Protein AF-A0A2E5ZTN9-F1 (afdb_monomer_lite)

Sequence (181 aa):
MEYYTYRDLKERGLIVKSDEKGLRLYDRNTSTKNSASAIVYCYNFQNNINFTKVIEDLETDLERRTQIAIVDNEGDVVYYIADLVQWPETKLKKGIENSNNDPKMKELIDKGYQVNSGLKFGTHYRVYNYESEHAPWLIHITEKNHNWLDVARMIRVGHGVNKIIVLTYGDYWISLKWTKP

Secondary structure (DSSP, 8-state):
-HHHHHHHHHHTT-EEEEETTEEEEE-TT--TTS--SEEEEEEETTSBP--HHHHHHHTT--SSEEEEEEE-SS--EEEEEEEEPP-----PPTT-------GGGHHHHHTT-EEEE-GGGTSSEEEE-TT-SS--EEEEE--TT-BHHHHHHHHHHHHHTT-EEEEEETTEEEEEEEE--

Radius of gyration: 17.66 Å; chains: 1; bounding box: 44×28×53 Å

Foldseek 3Di:
DLVLVVVVCVVVVWDWDQDPLAIFTADPPGDPVDGGQEGEDEDEQQDWDDCPSVVVVQVVVDNHWYKYWYAYPVSDTWIWTKHWDDDAAAAADPPDDAPDPPPVCVVVVVSHKHWDQPVVLPAGTFIGGPVDPGRQEGEHEDDRNDGNNNVVSSQVSCVVVNHWYWYDDPNTTMTIHTDDD

Structure (mmCIF, N/CA/C/O backbone):
data_AF-A0A2E5ZTN9-F1
#
_entry.id   AF-A0A2E5ZTN9-F1
#
loop_
_atom_site.group_PDB
_atom_site.id
_atom_site.type_symbol
_atom_site.label_atom_id
_atom_site.label_alt_id
_atom_site.label_comp_id
_atom_site.label_asym_id
_atom_site.label_entity_id
_atom_site.label_seq_id
_atom_site.pdbx_PDB_ins_code
_atom_site.Cartn_x
_atom_site.Cartn_y
_atom_site.Cartn_z
_atom_site.occupancy
_atom_site.B_iso_or_equiv
_atom_site.auth_seq_id
_atom_site.auth_comp_id
_atom_site.auth_asym_id
_atom_site.auth_atom_id
_atom_site.pdbx_PDB_model_num
ATOM 1 N N . MET A 1 1 ? 17.962 -1.358 -10.813 1.00 86.56 1 MET A N 1
ATOM 2 C CA . MET A 1 1 ? 16.633 -1.858 -10.399 1.00 86.56 1 MET A CA 1
ATOM 3 C C . MET A 1 1 ? 15.765 -2.105 -11.621 1.00 86.56 1 MET A C 1
ATOM 5 O O . MET A 1 1 ? 15.395 -3.245 -11.837 1.00 86.56 1 MET A O 1
ATOM 9 N N . GLU A 1 2 ? 15.558 -1.101 -12.480 1.00 89.56 2 GLU A N 1
ATOM 10 C CA . GLU A 1 2 ? 14.748 -1.230 -13.708 1.00 89.56 2 GLU A CA 1
ATOM 11 C C . GLU A 1 2 ? 15.153 -2.390 -14.626 1.00 89.56 2 GLU A C 1
ATOM 13 O O . GLU A 1 2 ? 14.275 -3.062 -15.146 1.00 89.56 2 GLU A O 1
ATOM 18 N N . TYR A 1 3 ? 16.451 -2.689 -14.782 1.00 92.69 3 TYR A N 1
ATOM 19 C CA . TYR A 1 3 ? 16.897 -3.853 -15.562 1.00 92.69 3 TYR A CA 1
ATOM 20 C C . TYR A 1 3 ? 16.340 -5.188 -15.029 1.00 92.69 3 TYR A C 1
ATOM 22 O O . TYR A 1 3 ? 15.850 -5.996 -15.815 1.00 92.69 3 TYR A O 1
ATOM 30 N N . TYR A 1 4 ? 16.370 -5.411 -13.708 1.00 94.88 4 TYR A N 1
ATOM 31 C CA . TYR A 1 4 ? 15.849 -6.637 -13.090 1.00 94.88 4 TYR A CA 1
ATOM 32 C C . TYR A 1 4 ? 14.333 -6.733 -13.249 1.00 94.88 4 TYR A C 1
ATOM 34 O O . TYR A 1 4 ? 13.833 -7.763 -13.692 1.00 94.88 4 TYR A O 1
ATOM 42 N N . THR A 1 5 ? 13.622 -5.633 -12.988 1.00 95.38 5 THR A N 1
ATOM 43 C CA . THR A 1 5 ? 12.171 -5.545 -13.190 1.00 95.38 5 THR A CA 1
ATOM 44 C C . THR A 1 5 ? 11.788 -5.782 -14.651 1.00 95.38 5 THR A C 1
ATOM 46 O O . THR A 1 5 ? 10.885 -6.559 -14.943 1.00 95.38 5 THR A O 1
ATOM 49 N N . TYR A 1 6 ? 12.493 -5.148 -15.592 1.00 95.12 6 TYR A N 1
ATOM 50 C CA . TYR A 1 6 ? 12.268 -5.331 -17.023 1.00 95.12 6 TYR A CA 1
ATOM 51 C C . TYR A 1 6 ? 12.467 -6.794 -17.427 1.00 95.12 6 TYR A C 1
ATOM 53 O O . TYR A 1 6 ? 11.613 -7.356 -18.112 1.00 95.12 6 TYR A O 1
ATOM 61 N N . ARG A 1 7 ? 13.565 -7.422 -16.986 1.00 95.38 7 ARG A N 1
ATOM 62 C CA . ARG A 1 7 ? 13.855 -8.834 -17.263 1.00 95.38 7 ARG A CA 1
ATOM 63 C C . ARG A 1 7 ? 12.754 -9.748 -16.718 1.00 95.38 7 ARG A C 1
ATOM 65 O O . ARG A 1 7 ? 12.202 -10.519 -17.496 1.00 95.38 7 ARG A O 1
ATOM 72 N N . ASP A 1 8 ? 12.392 -9.617 -15.442 1.00 96.44 8 ASP A N 1
ATOM 73 C CA . ASP A 1 8 ? 11.365 -10.452 -14.799 1.00 96.44 8 ASP A CA 1
ATOM 74 C C . ASP A 1 8 ? 9.993 -10.313 -15.493 1.00 96.44 8 ASP A C 1
ATOM 76 O O . ASP A 1 8 ? 9.361 -11.314 -15.835 1.00 96.44 8 ASP A O 1
ATOM 80 N N . LEU A 1 9 ? 9.554 -9.091 -15.815 1.00 94.88 9 LEU A N 1
ATOM 81 C CA . LEU A 1 9 ? 8.301 -8.871 -16.552 1.00 94.88 9 LEU A CA 1
ATOM 82 C C . LEU A 1 9 ? 8.331 -9.494 -17.961 1.00 94.88 9 LEU A C 1
ATOM 84 O O . LEU A 1 9 ? 7.332 -10.058 -18.417 1.00 94.88 9 LEU A O 1
ATOM 88 N N . LYS A 1 10 ? 9.470 -9.422 -18.662 1.00 93.38 10 LYS A N 1
ATOM 89 C CA . LYS A 1 10 ? 9.636 -10.034 -19.992 1.00 93.38 10 LYS A CA 1
ATOM 90 C C . LYS A 1 10 ? 9.633 -11.560 -19.917 1.00 93.38 10 LYS A C 1
ATOM 92 O O . LYS A 1 10 ? 8.996 -12.191 -20.758 1.00 93.38 10 LYS A O 1
ATOM 97 N N . GLU A 1 11 ? 10.274 -12.145 -18.909 1.00 93.62 11 GLU A N 1
ATOM 98 C CA . GLU A 1 11 ? 10.268 -13.593 -18.643 1.00 93.62 11 GLU A CA 1
ATOM 99 C C . GLU A 1 11 ? 8.859 -14.113 -18.306 1.00 93.62 11 GLU A C 1
ATOM 101 O O . GLU A 1 11 ? 8.499 -15.228 -18.683 1.00 93.62 11 GLU A O 1
ATOM 106 N N . ARG A 1 12 ? 8.000 -13.275 -17.707 1.00 91.69 12 ARG A N 1
ATOM 107 C CA . ARG A 1 12 ? 6.562 -13.556 -17.492 1.00 91.69 12 ARG A CA 1
ATOM 108 C C . ARG A 1 12 ? 5.702 -13.454 -18.760 1.00 91.69 12 ARG A C 1
ATOM 110 O O . ARG A 1 12 ? 4.492 -13.722 -18.719 1.00 91.69 12 ARG A O 1
ATOM 117 N N . GLY A 1 13 ? 6.308 -13.088 -19.889 1.00 90.00 13 GLY A N 1
ATOM 118 C CA . GLY A 1 13 ? 5.653 -12.954 -21.189 1.00 90.00 13 GLY A CA 1
ATOM 119 C C . GLY A 1 13 ? 4.871 -11.651 -21.363 1.00 90.00 13 GLY A C 1
ATOM 120 O O . GLY A 1 13 ? 3.966 -11.598 -22.195 1.00 90.00 13 GLY A O 1
ATOM 121 N N . LEU A 1 14 ? 5.177 -10.617 -20.576 1.00 91.06 14 LEU A N 1
ATOM 122 C CA . LEU A 1 14 ? 4.534 -9.308 -20.682 1.00 91.06 14 LEU A CA 1
ATOM 123 C C . LEU A 1 14 ? 5.292 -8.406 -21.660 1.00 91.06 14 LEU A C 1
ATOM 125 O O . LEU A 1 14 ? 6.493 -8.566 -21.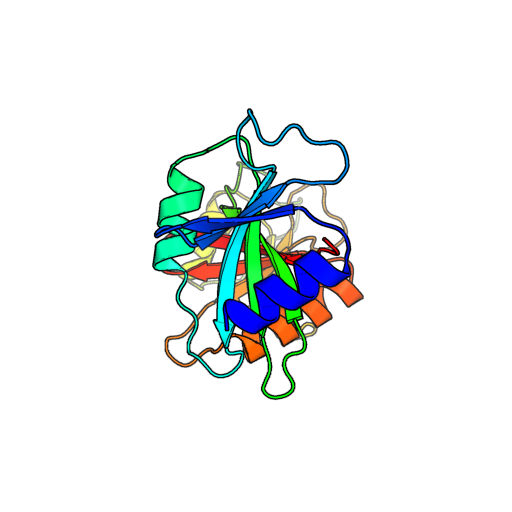910 1.00 91.06 14 LEU A O 1
ATOM 129 N N . ILE A 1 15 ? 4.590 -7.424 -22.223 1.00 92.19 15 ILE A N 1
ATOM 130 C CA . ILE A 1 15 ? 5.221 -6.403 -23.060 1.00 92.19 15 ILE A CA 1
ATOM 131 C C . ILE A 1 15 ? 5.573 -5.218 -22.167 1.00 92.19 15 ILE A C 1
ATOM 133 O O . ILE A 1 15 ? 4.708 -4.655 -21.501 1.00 92.19 15 ILE A O 1
ATOM 137 N N . VAL A 1 16 ? 6.845 -4.825 -22.193 1.00 92.75 16 VAL A N 1
ATOM 138 C CA . VAL A 1 16 ? 7.371 -3.711 -21.401 1.00 92.75 16 VAL A CA 1
ATOM 139 C C . VAL A 1 16 ? 8.042 -2.707 -22.325 1.00 92.75 16 VAL A C 1
ATOM 141 O O . VAL A 1 16 ? 8.829 -3.094 -23.192 1.00 92.75 16 VAL A O 1
ATOM 144 N N . LYS A 1 17 ? 7.733 -1.423 -22.141 1.00 91.56 17 LYS A N 1
ATOM 145 C CA . LYS A 1 17 ? 8.428 -0.301 -22.785 1.00 91.56 17 LYS A CA 1
ATOM 146 C C . LYS A 1 17 ? 9.007 0.601 -21.699 1.00 91.56 17 LYS A C 1
ATOM 148 O O . LYS A 1 17 ? 8.294 0.937 -20.764 1.00 91.56 17 LYS A O 1
ATOM 153 N N . SER A 1 18 ? 10.269 0.990 -21.829 1.00 88.38 18 SER A N 1
ATOM 154 C CA . SER A 1 18 ? 10.905 1.948 -20.921 1.00 88.38 18 SER A CA 1
ATOM 155 C C . SER A 1 18 ? 10.768 3.362 -21.476 1.00 88.38 18 SER A C 1
ATOM 157 O O . SER A 1 18 ? 10.952 3.558 -22.679 1.00 88.38 18 SER A O 1
ATOM 159 N N . ASP A 1 19 ? 10.478 4.332 -20.617 1.00 81.75 19 ASP A N 1
ATOM 160 C CA . ASP A 1 19 ? 10.566 5.760 -20.924 1.00 81.75 19 ASP A CA 1
ATOM 161 C C . ASP A 1 19 ? 11.093 6.551 -19.714 1.00 81.75 19 ASP A C 1
ATOM 163 O O . ASP A 1 19 ? 11.491 5.967 -18.710 1.00 81.75 19 ASP A O 1
ATOM 167 N N . GLU A 1 20 ? 11.101 7.883 -19.801 1.00 76.56 20 GLU A N 1
ATOM 168 C CA . GLU A 1 20 ? 11.561 8.763 -18.715 1.00 76.56 20 GLU A CA 1
ATOM 169 C C . GLU A 1 20 ? 10.695 8.693 -17.441 1.00 76.56 20 GLU A C 1
ATOM 171 O O . GLU A 1 20 ? 11.149 9.082 -16.362 1.00 76.56 20 GLU A O 1
ATOM 176 N N . LYS A 1 21 ? 9.448 8.215 -17.546 1.00 72.50 21 LYS A N 1
ATOM 177 C CA . LYS A 1 21 ? 8.497 8.118 -16.429 1.00 72.50 21 LYS A CA 1
ATOM 178 C C . LYS A 1 21 ? 8.586 6.774 -15.705 1.00 72.50 21 LYS A C 1
ATOM 180 O O . LYS A 1 21 ? 8.198 6.703 -14.541 1.00 72.50 21 LYS A O 1
ATOM 185 N N . GLY A 1 22 ? 9.102 5.735 -16.359 1.00 82.19 22 GLY A N 1
ATOM 186 C CA . GLY A 1 22 ? 9.355 4.420 -15.776 1.00 82.19 22 GLY A CA 1
ATOM 187 C C . GLY A 1 22 ? 9.115 3.282 -16.768 1.00 82.19 22 GLY A C 1
ATOM 188 O O . GLY A 1 22 ? 9.214 3.442 -17.987 1.00 82.19 22 GLY A O 1
ATOM 189 N N . LEU A 1 23 ? 8.779 2.099 -16.249 1.00 92.38 23 LEU A N 1
ATOM 190 C CA . LEU A 1 23 ? 8.443 0.946 -17.084 1.00 92.38 23 LEU A CA 1
ATOM 191 C C . LEU A 1 23 ? 6.938 0.914 -17.356 1.00 92.38 23 LEU A C 1
ATOM 193 O O . LEU A 1 23 ? 6.134 0.723 -16.447 1.00 92.38 23 LEU A O 1
ATOM 197 N N . ARG A 1 24 ? 6.543 1.057 -18.619 1.00 93.44 24 ARG A N 1
ATOM 198 C CA . ARG A 1 24 ? 5.163 0.864 -19.074 1.00 93.44 24 ARG A CA 1
ATOM 199 C C . ARG A 1 24 ? 4.905 -0.607 -19.354 1.00 93.44 24 ARG A C 1
ATOM 201 O O . ARG A 1 24 ? 5.556 -1.194 -20.221 1.00 93.44 24 ARG A O 1
ATOM 208 N N . LEU A 1 25 ? 3.924 -1.167 -18.664 1.00 92.81 25 LEU A N 1
ATOM 209 C CA . LEU A 1 25 ? 3.503 -2.555 -18.768 1.00 92.81 25 LEU A CA 1
ATOM 210 C C . LEU A 1 25 ? 2.215 -2.669 -19.586 1.00 92.81 25 LEU A C 1
ATOM 212 O O . LEU A 1 25 ? 1.279 -1.896 -19.387 1.00 92.81 25 LEU A O 1
ATOM 216 N N . TYR A 1 26 ? 2.154 -3.659 -20.470 1.00 91.12 26 TYR A N 1
ATOM 217 C CA . TYR A 1 26 ? 0.945 -4.020 -21.206 1.00 91.12 26 TYR A CA 1
ATOM 218 C C . TYR A 1 26 ? 0.590 -5.470 -20.873 1.00 91.12 26 TYR A C 1
ATOM 220 O O . TYR A 1 26 ? 1.409 -6.373 -21.084 1.00 91.12 26 TYR A O 1
ATOM 228 N N . ASP A 1 27 ? -0.623 -5.679 -20.359 1.00 85.38 27 ASP A N 1
ATOM 229 C CA . ASP A 1 27 ? -1.127 -7.005 -20.001 1.00 85.38 27 ASP A CA 1
ATOM 230 C C . ASP A 1 27 ? -1.268 -7.880 -21.253 1.00 85.38 27 ASP A C 1
ATOM 232 O O . ASP A 1 27 ? -1.346 -7.390 -22.389 1.00 85.38 27 ASP A O 1
ATOM 236 N N . ARG A 1 28 ? -1.338 -9.200 -21.062 1.00 81.69 28 ARG A N 1
ATOM 237 C CA . ARG A 1 28 ? -1.520 -10.148 -22.171 1.00 81.69 28 ARG A CA 1
ATOM 238 C C . ARG A 1 28 ? -2.751 -9.775 -22.997 1.00 81.69 28 ARG A C 1
ATOM 240 O O . ARG A 1 28 ? -3.803 -9.469 -22.449 1.00 81.69 28 ARG A O 1
ATOM 247 N N . ASN A 1 29 ? -2.609 -9.830 -24.319 1.00 74.88 29 ASN A N 1
ATOM 248 C CA . ASN A 1 29 ? -3.644 -9.465 -25.295 1.00 74.88 29 ASN A CA 1
ATOM 249 C C . ASN A 1 29 ? -4.056 -7.979 -25.299 1.00 74.88 29 ASN A C 1
ATOM 251 O O . ASN A 1 29 ? -4.975 -7.612 -26.030 1.00 74.88 29 ASN A O 1
ATOM 255 N N . THR A 1 30 ? -3.369 -7.106 -24.557 1.00 70.62 30 THR A N 1
ATOM 256 C CA . THR A 1 30 ? -3.613 -5.658 -24.627 1.00 70.62 30 THR A CA 1
ATOM 257 C C . THR 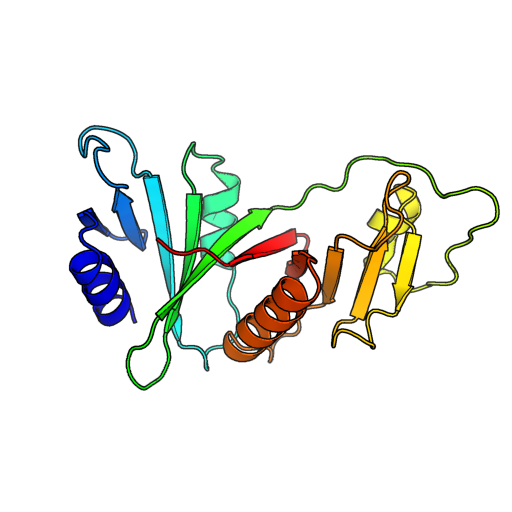A 1 30 ? -2.882 -5.059 -25.823 1.00 70.62 30 THR A C 1
ATOM 259 O O . THR A 1 30 ? -1.689 -5.290 -26.030 1.00 70.62 30 THR A O 1
ATOM 262 N N . SER A 1 31 ? -3.588 -4.259 -26.624 1.00 69.19 31 SER A N 1
ATOM 263 C CA . SER A 1 31 ? -2.974 -3.540 -27.741 1.00 69.19 31 SER A CA 1
ATOM 264 C C . SER A 1 31 ? -1.946 -2.529 -27.237 1.00 69.19 31 SER A C 1
ATOM 266 O O . SER A 1 31 ? -2.262 -1.647 -26.443 1.00 69.19 31 SER A O 1
ATOM 268 N N . THR A 1 32 ? -0.731 -2.578 -27.782 1.00 70.88 32 THR A N 1
ATOM 269 C CA . THR A 1 32 ? 0.323 -1.590 -27.484 1.00 70.88 32 THR A CA 1
ATOM 270 C C . THR A 1 32 ? 0.105 -0.230 -28.156 1.00 70.88 32 THR A C 1
ATOM 272 O O . THR A 1 32 ? 0.953 0.656 -28.017 1.00 70.88 32 THR A O 1
ATOM 275 N N . LYS A 1 33 ? -0.996 -0.081 -28.913 1.00 62.12 33 LYS A N 1
ATOM 276 C CA . LYS A 1 33 ? -1.446 1.184 -29.513 1.00 62.12 33 LYS A CA 1
ATOM 277 C C . LYS A 1 33 ? -2.268 2.040 -28.540 1.00 62.12 33 LYS A C 1
ATOM 279 O O . LYS A 1 33 ? -2.392 3.235 -28.778 1.00 62.12 33 LYS A O 1
ATOM 284 N N . ASN A 1 34 ? -2.807 1.438 -27.478 1.00 67.00 34 ASN A N 1
ATOM 285 C CA . ASN A 1 34 ? -3.572 2.127 -26.437 1.00 67.00 34 ASN A CA 1
ATOM 286 C C . ASN A 1 34 ? -2.659 2.519 -25.260 1.00 67.00 34 ASN A C 1
ATOM 288 O O . ASN A 1 34 ? -1.451 2.258 -25.283 1.00 67.00 34 ASN A O 1
ATOM 292 N N . SER A 1 35 ? -3.232 3.148 -24.231 1.00 78.38 35 SER A N 1
ATOM 293 C CA . SER A 1 35 ? -2.554 3.394 -22.955 1.00 78.38 35 SER A CA 1
ATOM 294 C C . SER A 1 35 ? -1.973 2.098 -22.373 1.00 78.38 35 SER A C 1
ATOM 296 O O . SER A 1 35 ? -2.492 1.000 -22.579 1.00 78.38 35 SER A O 1
ATOM 298 N N . ALA A 1 36 ? -0.850 2.225 -21.666 1.00 87.12 36 ALA A N 1
ATOM 299 C CA . ALA A 1 36 ? -0.259 1.104 -20.944 1.00 87.12 36 ALA A CA 1
ATOM 300 C C . ALA A 1 36 ? -1.220 0.615 -19.851 1.00 87.12 36 ALA A C 1
ATOM 302 O O . ALA A 1 36 ? -1.843 1.437 -19.188 1.00 87.12 36 ALA A O 1
ATOM 303 N N . SER A 1 37 ? -1.290 -0.698 -19.625 1.00 91.62 37 SER A N 1
ATOM 304 C CA . SER A 1 37 ? -2.100 -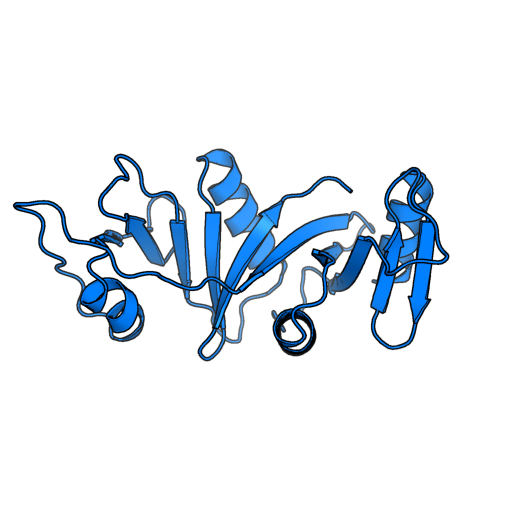1.305 -18.558 1.00 91.62 37 SER A CA 1
ATOM 305 C C . SER A 1 37 ? -1.604 -0.919 -17.162 1.00 91.62 37 SER A C 1
ATOM 307 O O . SER A 1 37 ? -2.392 -0.836 -16.217 1.00 91.62 37 SER A O 1
ATOM 309 N N . ALA A 1 38 ? -0.296 -0.680 -17.025 1.00 93.69 38 ALA A N 1
ATOM 310 C CA . ALA A 1 38 ? 0.294 -0.123 -15.818 1.00 93.69 38 ALA A CA 1
ATOM 311 C C . ALA A 1 38 ? 1.566 0.691 -16.100 1.00 93.69 38 ALA A C 1
ATOM 313 O O . ALA A 1 38 ? 2.222 0.504 -17.129 1.00 93.69 38 ALA A O 1
ATOM 314 N N . ILE A 1 39 ? 1.945 1.548 -15.154 1.00 95.06 39 ILE A N 1
ATOM 315 C CA . ILE A 1 39 ? 3.329 2.016 -14.992 1.00 95.06 39 ILE A CA 1
ATOM 316 C C . ILE A 1 39 ? 3.953 1.326 -13.779 1.00 95.06 39 ILE A C 1
ATOM 318 O O . ILE A 1 39 ? 3.251 1.054 -12.806 1.00 95.06 39 ILE A O 1
ATOM 322 N N . VAL A 1 40 ? 5.252 1.042 -13.825 1.00 96.81 40 VAL A N 1
ATOM 323 C CA . VAL A 1 40 ? 5.984 0.380 -12.742 1.00 96.81 40 VAL A CA 1
ATOM 324 C C . VAL A 1 40 ? 7.163 1.244 -12.295 1.00 96.81 40 VAL A C 1
ATOM 326 O O . VAL A 1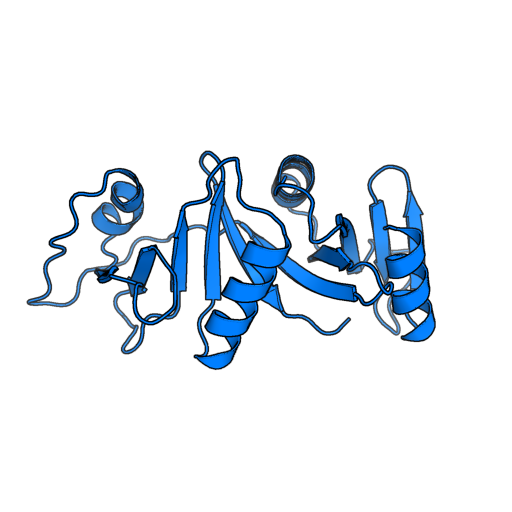 40 ? 8.112 1.463 -13.054 1.00 96.81 40 VAL A O 1
ATOM 329 N N . TYR A 1 41 ? 7.118 1.692 -11.040 1.00 96.44 41 TYR A N 1
ATOM 330 C CA . TYR A 1 41 ? 8.205 2.380 -10.345 1.00 96.44 41 TYR A CA 1
ATOM 331 C C . TYR A 1 41 ? 9.080 1.371 -9.603 1.00 96.44 41 TYR A C 1
ATOM 333 O O . TYR A 1 41 ? 8.579 0.546 -8.842 1.00 96.44 41 TYR A O 1
ATOM 341 N N . CYS A 1 42 ? 10.392 1.416 -9.830 1.00 95.88 42 CYS A N 1
ATOM 342 C CA . CYS A 1 42 ? 11.318 0.392 -9.348 1.00 95.88 42 CYS A CA 1
ATOM 343 C C . CYS A 1 42 ? 12.187 0.914 -8.203 1.00 95.88 42 CYS A C 1
ATOM 345 O O . CYS A 1 42 ? 12.889 1.913 -8.362 1.00 95.88 42 CYS A O 1
ATOM 347 N N . TYR A 1 43 ? 12.226 0.183 -7.092 1.00 97.00 43 TYR A N 1
ATOM 348 C CA . TYR A 1 43 ? 13.000 0.557 -5.912 1.00 97.00 43 TYR A CA 1
ATOM 349 C C . TYR A 1 43 ? 13.833 -0.609 -5.392 1.00 97.00 43 TYR A C 1
ATOM 351 O O . TYR A 1 43 ? 13.413 -1.762 -5.439 1.00 97.00 43 TYR A O 1
ATOM 359 N N . ASN A 1 44 ? 15.019 -0.299 -4.869 1.00 97.56 44 ASN A N 1
ATOM 360 C CA . ASN A 1 44 ? 15.790 -1.260 -4.091 1.00 97.56 44 ASN A CA 1
ATOM 361 C C . ASN A 1 44 ? 15.169 -1.387 -2.692 1.00 97.56 44 ASN A C 1
ATOM 363 O O . ASN A 1 44 ? 14.838 -0.371 -2.077 1.00 97.56 44 ASN A O 1
ATOM 367 N N . PHE A 1 45 ? 15.045 -2.612 -2.186 1.00 97.81 45 PHE A N 1
ATOM 368 C CA . PHE A 1 45 ? 14.454 -2.899 -0.876 1.00 97.81 45 PHE A CA 1
ATOM 369 C C . PHE A 1 45 ? 15.130 -2.173 0.310 1.00 97.81 45 PHE A C 1
ATOM 371 O O . PHE A 1 45 ? 14.470 -1.902 1.310 1.00 97.81 45 PHE A O 1
ATOM 378 N N . GLN A 1 46 ? 16.414 -1.818 0.212 1.00 97.19 46 GLN A N 1
ATOM 379 C CA . GLN A 1 46 ? 17.159 -1.104 1.261 1.00 97.19 46 GLN A CA 1
ATOM 380 C C . GLN A 1 46 ? 17.005 0.416 1.195 1.00 97.19 46 GLN A C 1
ATOM 382 O O . GLN A 1 46 ? 17.321 1.099 2.169 1.00 97.19 46 GLN A O 1
ATOM 387 N N . ASN A 1 47 ? 16.535 0.964 0.074 1.00 97.25 47 ASN A N 1
ATOM 388 C CA . ASN A 1 47 ? 16.359 2.406 -0.046 1.00 97.25 47 ASN A CA 1
ATOM 389 C C . ASN A 1 47 ? 15.219 2.878 0.857 1.00 97.25 47 ASN A C 1
ATOM 391 O O . ASN A 1 47 ? 14.197 2.199 0.990 1.00 97.25 47 ASN A O 1
ATOM 395 N N . ASN A 1 48 ? 15.364 4.085 1.405 1.00 97.81 48 ASN A N 1
ATOM 396 C CA . ASN A 1 48 ? 14.265 4.757 2.087 1.00 97.81 48 ASN A CA 1
ATOM 397 C C . ASN A 1 48 ? 13.068 4.905 1.142 1.00 97.81 48 ASN A C 1
ATOM 399 O O . ASN A 1 48 ? 13.224 5.117 -0.069 1.00 97.81 48 ASN A O 1
ATOM 403 N N . ILE A 1 49 ? 11.870 4.807 1.709 1.00 97.25 49 ILE A N 1
ATOM 404 C CA . ILE A 1 49 ? 10.636 4.979 0.950 1.00 97.25 49 ILE A CA 1
ATOM 405 C C . ILE A 1 49 ? 10.578 6.381 0.335 1.00 97.25 49 ILE A C 1
ATOM 407 O O . ILE A 1 49 ? 10.882 7.393 0.970 1.00 97.25 49 ILE A O 1
ATOM 411 N N . ASN A 1 50 ? 10.160 6.442 -0.923 1.00 94.94 50 ASN A N 1
ATOM 412 C CA . ASN A 1 50 ? 9.896 7.692 -1.616 1.00 94.94 50 ASN A CA 1
ATOM 413 C C . ASN A 1 50 ? 8.704 7.484 -2.547 1.00 94.94 50 ASN A C 1
ATOM 415 O O . ASN A 1 50 ? 8.824 6.832 -3.587 1.00 94.94 50 ASN A O 1
ATOM 419 N N . PHE A 1 51 ? 7.566 8.047 -2.146 1.00 96.50 51 PHE A N 1
ATOM 420 C CA . PHE A 1 51 ? 6.324 7.978 -2.902 1.00 96.50 51 PHE A CA 1
ATOM 421 C C . PHE A 1 51 ? 6.107 9.188 -3.813 1.00 96.50 51 PHE A C 1
ATOM 423 O O . PHE A 1 51 ? 5.098 9.207 -4.495 1.00 96.50 51 PHE A O 1
ATOM 430 N N . THR A 1 52 ? 7.020 10.165 -3.890 1.00 95.31 52 THR A N 1
ATOM 431 C CA . THR A 1 52 ? 6.815 11.411 -4.656 1.00 95.31 52 THR A CA 1
ATOM 432 C C . THR A 1 52 ? 6.379 11.137 -6.096 1.00 95.31 52 THR A C 1
ATOM 434 O O . THR A 1 52 ? 5.286 11.531 -6.475 1.00 95.31 52 THR A O 1
ATOM 437 N N . LYS A 1 53 ? 7.157 10.354 -6.858 1.00 94.94 53 LYS A N 1
ATOM 438 C CA . LYS A 1 53 ? 6.801 9.998 -8.246 1.00 94.94 53 LYS A CA 1
ATOM 439 C C . LYS A 1 53 ? 5.532 9.145 -8.353 1.00 94.94 53 LYS A C 1
ATOM 441 O O . LYS A 1 53 ? 4.830 9.222 -9.351 1.00 94.94 53 LYS A O 1
ATOM 446 N N . VAL A 1 54 ? 5.262 8.309 -7.348 1.00 96.50 54 VAL A N 1
ATOM 447 C CA . VAL A 1 54 ? 4.068 7.449 -7.309 1.00 96.50 54 VAL A CA 1
ATOM 448 C C . VAL A 1 54 ? 2.818 8.296 -7.081 1.00 96.50 54 VAL A C 1
ATOM 450 O O . VAL A 1 54 ? 1.816 8.077 -7.745 1.00 96.50 54 VAL A O 1
ATOM 453 N N . ILE A 1 55 ? 2.882 9.268 -6.171 1.00 97.25 55 ILE A N 1
ATOM 454 C CA . ILE A 1 55 ? 1.790 10.198 -5.870 1.00 97.25 55 ILE A CA 1
ATOM 455 C C . ILE A 1 55 ? 1.542 11.109 -7.067 1.00 97.25 55 ILE A C 1
ATOM 457 O O . ILE A 1 55 ? 0.410 11.164 -7.524 1.00 97.25 55 ILE A O 1
ATOM 461 N N . GLU A 1 56 ? 2.592 11.727 -7.623 1.00 95.69 56 GLU A N 1
ATOM 462 C CA . GLU A 1 56 ? 2.490 12.564 -8.830 1.00 95.69 56 GLU A CA 1
ATOM 463 C C . GLU A 1 56 ? 1.767 11.830 -9.967 1.00 95.69 56 GLU A C 1
ATOM 465 O O . GLU A 1 56 ? 0.982 12.428 -10.694 1.00 95.69 56 GLU A O 1
ATOM 470 N N . ASP A 1 57 ? 2.014 10.527 -10.119 1.00 95.12 57 ASP A N 1
ATOM 471 C CA . ASP A 1 57 ? 1.344 9.692 -11.110 1.00 95.12 57 ASP A CA 1
ATOM 472 C C . ASP A 1 57 ? -0.111 9.384 -10.750 1.00 95.12 57 ASP A C 1
ATOM 474 O O . ASP A 1 57 ? -0.992 9.523 -11.597 1.00 95.12 57 ASP A O 1
ATOM 478 N N . LEU A 1 58 ? -0.374 8.992 -9.502 1.00 96.50 58 LEU A N 1
ATOM 479 C CA . LEU A 1 58 ? -1.722 8.682 -9.021 1.00 96.50 58 LEU A CA 1
ATOM 480 C C . LEU A 1 58 ? -2.657 9.894 -9.100 1.00 96.50 58 LEU A C 1
ATOM 482 O O . LEU A 1 58 ? -3.831 9.736 -9.418 1.00 96.50 58 LEU A O 1
ATOM 486 N N . GLU A 1 59 ? -2.143 11.102 -8.875 1.00 96.06 59 GLU A N 1
ATOM 487 C CA . GLU A 1 59 ? -2.911 12.346 -8.998 1.00 96.06 59 GLU A CA 1
ATOM 488 C C . GLU A 1 59 ? -3.321 12.671 -10.440 1.00 96.06 59 GLU A C 1
ATOM 490 O O . GLU A 1 59 ? -4.258 13.440 -10.649 1.00 96.06 59 GLU A O 1
ATOM 495 N N . THR A 1 60 ? -2.666 12.081 -11.448 1.00 93.94 60 THR A N 1
ATOM 496 C CA . THR A 1 60 ? -3.095 12.250 -12.848 1.00 93.94 60 THR A CA 1
ATOM 497 C C . THR A 1 60 ? -4.357 11.462 -13.201 1.00 93.94 60 THR A C 1
ATOM 499 O O . THR A 1 60 ? -4.914 11.702 -14.271 1.00 93.94 60 THR A O 1
ATOM 502 N N . ASP A 1 61 ? -4.787 10.536 -12.332 1.00 89.25 61 ASP A N 1
ATOM 503 C CA . ASP A 1 61 ? -6.006 9.721 -12.461 1.00 89.25 61 ASP A CA 1
ATOM 504 C C . ASP A 1 61 ? -6.169 9.067 -13.847 1.00 89.25 61 ASP A C 1
ATOM 506 O O . ASP A 1 61 ? -7.226 9.066 -14.479 1.00 89.25 61 ASP A O 1
ATOM 510 N N . LEU A 1 62 ? -5.064 8.537 -14.377 1.00 90.44 62 LEU A N 1
ATOM 511 C CA . LEU A 1 62 ? -5.074 7.835 -15.656 1.00 90.44 62 LEU A CA 1
ATOM 512 C C . LEU A 1 62 ? -5.723 6.456 -15.498 1.00 90.44 62 LEU A C 1
ATOM 514 O O . LEU A 1 62 ? -5.458 5.751 -14.530 1.00 90.44 62 LEU A O 1
ATOM 518 N N . GLU A 1 63 ? -6.480 6.019 -16.509 1.00 90.56 63 GLU A N 1
ATOM 519 C CA . GLU A 1 63 ? -7.126 4.697 -16.564 1.00 90.56 63 GLU A CA 1
ATOM 520 C C . GLU A 1 63 ? -6.101 3.560 -16.782 1.00 90.56 63 GLU A C 1
ATOM 522 O O . GLU A 1 63 ? -6.038 2.907 -17.827 1.00 90.56 63 GLU A O 1
ATOM 527 N N . ARG A 1 64 ? -5.220 3.365 -15.800 1.00 92.25 64 ARG A N 1
ATOM 528 C CA . ARG A 1 64 ? -4.195 2.322 -15.724 1.00 92.25 64 ARG A CA 1
ATOM 529 C C . ARG A 1 64 ? -3.733 2.148 -14.284 1.00 92.25 64 ARG A C 1
ATOM 531 O O . ARG A 1 64 ? -3.894 3.032 -13.455 1.00 92.25 64 ARG A O 1
ATOM 538 N N . ARG A 1 65 ? -3.080 1.027 -13.987 1.00 95.19 65 ARG A N 1
ATOM 539 C CA . ARG A 1 65 ? -2.536 0.791 -12.642 1.00 95.19 65 ARG A CA 1
ATOM 540 C C . ARG A 1 65 ? -1.224 1.548 -12.434 1.00 95.19 65 ARG A C 1
ATOM 542 O O . ARG A 1 65 ? -0.398 1.634 -13.346 1.00 95.19 65 ARG A O 1
ATOM 549 N N . THR A 1 66 ? -0.981 1.978 -11.204 1.00 96.62 66 THR A N 1
ATOM 550 C CA . THR A 1 66 ? 0.340 2.423 -10.753 1.00 96.62 66 THR A CA 1
ATOM 551 C C . THR A 1 66 ? 0.934 1.338 -9.870 1.00 96.62 66 THR A C 1
ATOM 553 O O . THR A 1 66 ? 0.351 0.941 -8.863 1.00 96.62 66 THR A O 1
ATOM 556 N N . GLN A 1 67 ? 2.067 0.784 -10.292 1.00 96.88 67 GLN A N 1
ATOM 557 C CA . GLN A 1 67 ? 2.716 -0.337 -9.626 1.00 96.88 67 GLN A CA 1
ATOM 558 C C . GLN A 1 67 ? 4.077 0.053 -9.063 1.00 96.88 67 GLN A C 1
ATOM 560 O O . GLN A 1 67 ? 4.794 0.891 -9.606 1.00 96.88 67 GLN A O 1
ATOM 565 N N . ILE A 1 68 ? 4.444 -0.621 -7.982 1.00 97.56 68 ILE A N 1
ATOM 566 C CA . ILE A 1 68 ? 5.744 -0.532 -7.332 1.00 97.56 68 ILE A CA 1
ATOM 567 C C . ILE A 1 68 ? 6.398 -1.905 -7.425 1.00 97.56 68 ILE A C 1
ATOM 569 O O . ILE A 1 68 ? 5.832 -2.893 -6.958 1.00 97.56 68 ILE A O 1
ATOM 573 N N . ALA A 1 69 ? 7.589 -1.954 -8.009 1.00 97.69 69 ALA A N 1
ATOM 574 C CA . ALA A 1 69 ? 8.470 -3.110 -8.000 1.00 97.69 69 ALA A CA 1
ATOM 575 C C . ALA A 1 69 ? 9.549 -2.910 -6.933 1.00 97.69 69 ALA A C 1
ATOM 577 O O . ALA A 1 69 ? 10.359 -1.984 -7.029 1.00 97.69 69 ALA A O 1
ATOM 578 N N . ILE A 1 70 ? 9.566 -3.782 -5.928 1.00 98.06 70 ILE A N 1
ATOM 579 C CA . ILE A 1 70 ? 10.626 -3.836 -4.919 1.00 98.06 70 ILE A CA 1
ATOM 580 C C . ILE A 1 70 ? 11.586 -4.946 -5.326 1.00 98.06 70 ILE A C 1
ATOM 582 O O . ILE A 1 70 ? 11.169 -6.093 -5.478 1.00 98.06 70 ILE A O 1
ATOM 586 N N . VAL A 1 71 ? 12.850 -4.579 -5.513 1.00 98.00 71 VAL A 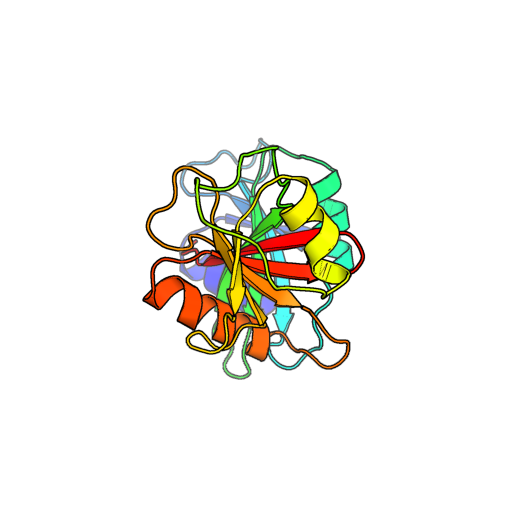N 1
ATOM 587 C CA . VAL A 1 71 ? 13.912 -5.463 -5.996 1.00 98.00 71 VAL A CA 1
ATOM 588 C C . VAL A 1 71 ? 14.935 -5.675 -4.887 1.00 98.00 71 VAL A C 1
ATOM 590 O O . VAL A 1 71 ? 15.368 -4.705 -4.248 1.00 98.00 71 VAL A O 1
ATOM 593 N N . ASP A 1 72 ? 15.315 -6.926 -4.655 1.00 96.69 72 ASP A N 1
ATOM 594 C CA . ASP A 1 72 ? 16.346 -7.277 -3.680 1.00 96.69 72 ASP A CA 1
ATOM 595 C C . ASP A 1 72 ? 17.766 -7.308 -4.285 1.00 96.69 72 ASP A C 1
ATOM 597 O O . ASP A 1 72 ? 18.010 -6.805 -5.386 1.00 96.69 72 ASP A O 1
ATOM 601 N N . ASN A 1 73 ? 18.736 -7.842 -3.536 1.00 94.75 73 ASN A N 1
ATOM 602 C CA . ASN A 1 73 ? 20.129 -7.934 -3.983 1.00 94.75 73 ASN A CA 1
ATOM 603 C C . ASN A 1 73 ? 20.396 -9.098 -4.951 1.00 94.75 73 ASN A C 1
ATOM 605 O O . ASN A 1 73 ? 21.402 -9.061 -5.659 1.00 94.75 73 ASN A O 1
ATOM 609 N N . GLU A 1 74 ? 19.525 -10.106 -4.990 1.00 94.88 74 GLU A N 1
ATOM 610 C CA . GLU A 1 74 ? 19.625 -11.265 -5.889 1.00 94.88 74 GLU A CA 1
ATOM 611 C C . GLU A 1 74 ? 18.894 -11.010 -7.220 1.00 94.88 74 GLU A C 1
ATOM 613 O O . GLU A 1 74 ? 19.087 -11.723 -8.208 1.00 94.88 74 GLU A O 1
ATOM 618 N N . GLY A 1 75 ? 18.129 -9.916 -7.288 1.00 92.62 75 GLY A N 1
ATOM 619 C CA . GLY A 1 75 ? 17.358 -9.515 -8.457 1.00 92.62 75 GLY A CA 1
ATOM 620 C C . GLY A 1 75 ? 15.948 -10.097 -8.467 1.00 92.62 75 GLY A C 1
ATOM 621 O O . GLY A 1 75 ? 15.289 -10.009 -9.508 1.00 92.62 75 GLY A O 1
ATOM 622 N N . ASP A 1 76 ? 15.488 -10.649 -7.340 1.00 96.06 76 ASP A N 1
ATOM 623 C CA . ASP A 1 76 ? 14.098 -11.038 -7.144 1.00 96.06 76 ASP A CA 1
ATOM 624 C C . ASP A 1 76 ? 13.225 -9.789 -7.032 1.00 96.06 76 ASP A C 1
ATOM 626 O O . ASP A 1 76 ? 13.612 -8.766 -6.456 1.00 96.06 76 ASP A O 1
ATOM 630 N N . VAL A 1 77 ? 12.024 -9.873 -7.607 1.00 97.38 77 VAL A N 1
ATOM 631 C CA . VAL A 1 77 ? 11.110 -8.735 -7.723 1.00 97.38 77 VAL A CA 1
ATOM 632 C C . VAL A 1 77 ? 9.740 -9.082 -7.159 1.00 97.38 77 VAL A C 1
ATOM 634 O O . VAL A 1 77 ? 9.123 -10.086 -7.526 1.00 97.38 77 VAL A O 1
ATOM 637 N N . VAL A 1 78 ? 9.227 -8.205 -6.297 1.00 97.31 78 VAL A N 1
ATOM 638 C CA . VAL A 1 78 ? 7.851 -8.268 -5.791 1.00 97.31 78 VAL A CA 1
ATOM 639 C C . VAL A 1 78 ? 7.092 -7.015 -6.210 1.00 97.31 78 VAL A C 1
ATOM 641 O O . VAL A 1 78 ? 7.609 -5.904 -6.097 1.00 97.31 78 VAL A O 1
ATOM 644 N N . TYR A 1 79 ? 5.854 -7.200 -6.671 1.00 97.50 79 TYR A N 1
ATOM 645 C CA . TYR A 1 79 ? 5.024 -6.136 -7.227 1.00 97.50 79 TYR A CA 1
ATOM 646 C C . TYR A 1 79 ? 3.834 -5.809 -6.332 1.00 97.50 79 TYR A C 1
ATOM 648 O O . TYR A 1 79 ? 3.160 -6.700 -5.802 1.00 97.50 79 TYR A O 1
ATOM 656 N N . TYR A 1 80 ? 3.541 -4.517 -6.233 1.00 97.81 80 TYR A N 1
ATOM 657 C CA . TYR A 1 80 ? 2.390 -3.993 -5.512 1.00 97.81 80 TYR A CA 1
ATOM 658 C C . TYR A 1 80 ? 1.645 -2.977 -6.370 1.00 97.81 80 TYR A C 1
ATOM 660 O O . TYR A 1 80 ? 2.275 -2.155 -7.026 1.00 97.81 80 TYR A O 1
ATOM 668 N N . ILE A 1 81 ? 0.315 -3.021 -6.356 1.00 97.38 81 ILE A N 1
ATOM 669 C CA . ILE A 1 81 ? -0.533 -1.947 -6.883 1.00 97.38 81 ILE A CA 1
ATOM 670 C C . ILE A 1 81 ? -0.656 -0.890 -5.790 1.00 97.38 81 ILE A C 1
ATOM 672 O O . ILE A 1 81 ? -0.994 -1.234 -4.653 1.00 97.38 81 ILE A O 1
ATOM 676 N N . ALA A 1 82 ? -0.357 0.356 -6.140 1.00 97.88 82 ALA A N 1
ATOM 677 C CA . ALA A 1 82 ? -0.528 1.513 -5.280 1.00 97.88 82 ALA A CA 1
ATOM 678 C C . ALA A 1 82 ? -1.825 2.240 -5.631 1.00 97.88 82 ALA A C 1
ATOM 680 O O . ALA A 1 82 ? -2.075 2.483 -6.805 1.00 97.88 82 ALA A O 1
ATOM 681 N N . ASP A 1 83 ? -2.599 2.606 -4.611 1.00 98.12 83 ASP A N 1
ATOM 682 C CA . ASP A 1 83 ? -3.801 3.436 -4.745 1.00 98.12 83 ASP A CA 1
ATOM 683 C C . ASP A 1 83 ? -3.786 4.530 -3.666 1.00 98.12 83 ASP A C 1
ATOM 685 O O . ASP A 1 83 ? -3.415 4.254 -2.516 1.00 98.12 83 ASP A O 1
ATOM 689 N N . LEU A 1 84 ? -4.255 5.738 -3.998 1.00 98.06 84 LEU A N 1
ATOM 690 C CA . LEU A 1 84 ? -4.619 6.737 -2.989 1.00 98.06 84 LEU A CA 1
ATOM 691 C C . LEU A 1 84 ? -5.928 6.319 -2.312 1.00 98.06 84 LEU A C 1
ATOM 693 O O . LEU A 1 84 ? -6.920 6.012 -2.973 1.00 98.06 84 LEU A O 1
ATOM 697 N N . VAL A 1 85 ? -5.937 6.312 -0.983 1.00 97.94 85 VAL A N 1
ATOM 698 C CA . VAL A 1 85 ? -7.120 5.972 -0.193 1.00 97.94 85 VAL A CA 1
ATOM 699 C C . VAL A 1 85 ? -7.849 7.249 0.182 1.00 97.94 85 VAL A C 1
ATOM 701 O O . VAL A 1 85 ? -7.318 8.097 0.894 1.00 97.94 85 VAL A O 1
ATOM 704 N N . GLN A 1 86 ? -9.094 7.348 -0.264 1.00 96.31 86 GLN A N 1
ATOM 705 C CA . GLN A 1 86 ? -10.040 8.336 0.230 1.00 96.31 86 GLN A CA 1
ATOM 706 C C . GLN A 1 86 ? -10.944 7.671 1.260 1.00 96.31 86 GLN A C 1
ATOM 708 O O . GLN A 1 86 ? -11.474 6.584 1.028 1.00 96.31 86 GLN A O 1
ATOM 713 N N . TRP A 1 87 ? -11.123 8.331 2.398 1.00 97.56 87 TRP A N 1
ATOM 714 C CA . TRP A 1 87 ? -11.980 7.841 3.470 1.00 97.56 87 TRP A CA 1
ATOM 715 C C . TRP A 1 87 ? -13.362 8.482 3.345 1.00 97.56 87 TRP A C 1
ATOM 717 O O . TRP A 1 87 ? -13.492 9.664 3.669 1.00 97.56 87 TRP A O 1
ATOM 727 N N . PRO A 1 88 ? -14.393 7.769 2.855 1.00 97.31 88 PRO A N 1
ATOM 728 C CA . PRO A 1 88 ? -15.757 8.280 2.880 1.00 97.31 88 PRO A CA 1
ATOM 729 C C . PRO A 1 88 ? -16.281 8.344 4.314 1.00 97.31 88 PRO A C 1
ATOM 731 O O . PRO A 1 88 ? -15.830 7.587 5.178 1.00 97.31 88 PRO A O 1
ATOM 734 N N . GLU A 1 89 ? -17.261 9.213 4.541 1.00 97.62 89 GLU A N 1
ATOM 735 C CA . GLU A 1 89 ? -18.013 9.263 5.794 1.00 97.62 89 GLU A CA 1
ATOM 736 C C . GLU A 1 89 ? -18.650 7.904 6.109 1.00 97.62 89 GLU A C 1
ATOM 738 O O . GLU A 1 89 ? -19.185 7.210 5.240 1.00 97.62 89 GLU A O 1
ATOM 743 N N . THR A 1 90 ? -18.609 7.527 7.378 1.00 96.62 90 THR A N 1
ATOM 744 C CA . THR A 1 90 ? -19.265 6.340 7.926 1.00 96.62 90 THR A CA 1
ATOM 745 C C . THR A 1 90 ? -19.881 6.725 9.276 1.00 96.62 90 THR A C 1
ATOM 747 O O . THR A 1 90 ? -20.092 7.894 9.583 1.00 96.62 90 THR A O 1
ATOM 750 N N . LYS A 1 91 ? -20.243 5.746 10.100 1.00 93.94 91 LYS A N 1
ATOM 751 C CA . LYS A 1 91 ? -20.703 5.968 11.469 1.00 93.94 91 LYS A CA 1
ATOM 752 C C . LYS A 1 91 ? -20.080 4.963 12.423 1.00 93.94 91 LYS A C 1
ATOM 754 O O . LYS A 1 91 ? -19.851 3.804 12.069 1.00 93.94 91 LYS A O 1
ATOM 759 N N . LEU A 1 92 ? -19.878 5.399 13.658 1.00 93.44 92 LEU A N 1
ATOM 760 C CA . LEU A 1 92 ? -19.394 4.531 14.716 1.00 93.44 92 LEU A CA 1
ATOM 761 C C . LEU A 1 92 ? -20.513 3.570 15.150 1.00 93.44 92 LEU A C 1
ATOM 763 O O . LEU A 1 92 ? -21.695 3.927 15.179 1.00 93.44 92 LEU A O 1
ATOM 767 N N . LYS A 1 93 ? -20.163 2.320 15.469 1.00 92.00 93 LYS A N 1
ATOM 768 C CA . LYS A 1 93 ? -21.136 1.355 16.001 1.00 92.00 93 LYS A CA 1
ATOM 769 C C . LYS A 1 93 ? -21.617 1.805 17.383 1.00 92.00 93 LYS A C 1
ATOM 771 O O . LYS A 1 93 ? -20.852 2.348 18.175 1.00 92.00 93 LYS A O 1
ATOM 776 N N . LYS A 1 94 ? -22.892 1.552 17.692 1.00 92.12 94 LYS A N 1
ATOM 777 C CA . LYS A 1 94 ? -23.486 1.924 18.984 1.00 92.12 94 LYS A CA 1
ATOM 778 C C . LYS A 1 94 ? -22.719 1.260 20.134 1.00 92.12 94 LYS A C 1
ATOM 780 O O . LYS A 1 94 ? -22.506 0.052 20.102 1.00 92.12 94 LYS A O 1
ATOM 785 N N . GLY A 1 95 ? -22.353 2.046 21.147 1.00 89.94 95 GLY A N 1
ATOM 786 C CA . GLY A 1 95 ? -21.613 1.570 22.322 1.00 89.94 95 GLY A CA 1
ATOM 787 C C . GLY A 1 95 ? -20.106 1.405 22.104 1.00 89.94 95 GLY A C 1
ATOM 788 O O . GLY A 1 95 ? -19.419 0.943 23.008 1.00 89.94 95 GLY A O 1
ATOM 789 N N . ILE A 1 96 ? -19.593 1.770 20.926 1.00 90.62 96 ILE A N 1
ATOM 790 C CA . ILE A 1 96 ? -18.161 1.921 20.681 1.00 90.62 96 ILE A CA 1
ATOM 791 C C . ILE A 1 96 ? -17.810 3.397 20.819 1.00 90.62 96 ILE A C 1
ATOM 793 O O . ILE A 1 96 ? -18.512 4.251 20.286 1.00 90.62 96 ILE A O 1
ATOM 797 N N . GLU A 1 97 ? -16.697 3.675 21.486 1.00 89.44 97 GLU A N 1
ATOM 798 C CA . GLU A 1 97 ? -16.070 4.991 21.541 1.00 89.44 97 GLU A CA 1
ATOM 799 C C . GLU A 1 97 ? -14.601 4.840 21.150 1.00 89.44 97 GLU A C 1
ATOM 801 O O . GLU A 1 97 ? -13.942 3.859 21.511 1.00 89.44 97 GLU A O 1
ATOM 806 N N . ASN A 1 98 ? -14.080 5.799 20.387 1.00 91.06 98 ASN A N 1
ATOM 807 C CA . ASN A 1 98 ? -12.651 5.854 20.118 1.00 91.06 98 ASN A CA 1
ATOM 808 C C . ASN A 1 98 ? -11.952 6.469 21.329 1.00 91.06 98 ASN A C 1
ATOM 810 O O . ASN A 1 98 ? -12.143 7.642 21.625 1.00 91.06 98 ASN A O 1
ATOM 814 N N . SER A 1 99 ? -11.095 5.698 21.993 1.00 86.00 99 SER A N 1
ATOM 815 C CA . SER A 1 99 ? -10.214 6.207 23.053 1.00 86.00 99 SER A CA 1
ATOM 816 C C . SER A 1 99 ? -8.876 6.736 22.513 1.00 86.00 99 SER A C 1
ATOM 818 O O . SER A 1 99 ? -7.952 6.990 23.284 1.00 86.00 99 SER A O 1
ATOM 820 N N . ASN A 1 100 ? -8.719 6.798 21.187 1.00 82.69 100 ASN A N 1
ATOM 821 C CA . ASN A 1 100 ? -7.482 7.203 20.532 1.00 82.69 100 ASN A CA 1
ATOM 822 C C . ASN A 1 100 ? -7.402 8.733 20.430 1.00 82.69 100 ASN A C 1
ATOM 824 O O . ASN A 1 100 ? -8.257 9.347 19.800 1.00 82.69 100 ASN A O 1
ATOM 828 N N . ASN A 1 101 ? -6.346 9.317 21.002 1.00 85.19 101 ASN A N 1
ATOM 829 C CA . ASN A 1 101 ? -6.084 10.759 20.985 1.00 85.19 101 ASN A CA 1
ATOM 830 C C . ASN A 1 101 ? -4.969 11.166 20.002 1.00 85.19 101 ASN A C 1
ATOM 832 O O . ASN A 1 101 ? -4.507 12.304 20.050 1.00 85.19 101 ASN A O 1
ATOM 836 N N . ASP A 1 102 ? -4.488 10.256 19.150 1.00 93.44 102 ASP A N 1
ATOM 837 C CA . ASP A 1 102 ? -3.454 10.548 18.156 1.00 93.44 102 ASP A CA 1
ATOM 838 C C . ASP A 1 102 ? -3.999 11.508 17.082 1.00 93.44 102 ASP A C 1
ATOM 840 O O . ASP A 1 102 ? -4.910 11.132 16.331 1.00 93.44 102 ASP A O 1
ATOM 844 N N . PRO A 1 103 ? -3.432 12.724 16.946 1.00 93.50 103 PRO A N 1
ATOM 845 C CA . PRO A 1 103 ? -3.868 13.691 15.944 1.00 93.50 103 PRO A CA 1
ATOM 846 C C . PRO A 1 103 ? -3.812 13.153 14.512 1.00 93.50 103 PRO A C 1
ATOM 848 O O . PRO A 1 103 ? -4.617 13.565 13.679 1.00 93.50 103 PRO A O 1
ATOM 851 N N . LYS A 1 104 ? -2.915 12.199 14.221 1.00 94.38 104 LYS A N 1
ATOM 852 C CA . LYS A 1 104 ? -2.800 11.582 12.890 1.00 94.38 104 LYS A CA 1
ATOM 853 C C . LYS A 1 104 ? -4.035 10.765 12.508 1.00 94.38 104 LYS A C 1
ATOM 855 O O . LYS A 1 104 ? -4.237 10.491 11.332 1.00 94.38 104 LYS A O 1
ATOM 860 N N . MET A 1 105 ? -4.850 10.356 13.481 1.00 96.12 105 MET A N 1
ATOM 861 C CA . MET A 1 105 ? -6.075 9.581 13.254 1.00 96.12 105 MET A CA 1
ATOM 862 C C . MET A 1 105 ? -7.341 10.439 13.300 1.00 96.12 105 MET A C 1
ATOM 864 O O . MET A 1 105 ? -8.436 9.909 13.110 1.00 96.12 105 MET A O 1
ATOM 868 N N . LYS A 1 106 ? -7.210 11.754 13.522 1.00 95.25 106 LYS A N 1
ATOM 869 C CA . LYS A 1 106 ? -8.348 12.664 13.678 1.00 95.25 106 LYS A CA 1
ATOM 870 C C . LYS A 1 106 ? -9.306 12.608 12.487 1.00 95.25 106 LYS A C 1
ATOM 872 O O . LYS A 1 106 ? -10.504 12.502 12.702 1.00 95.25 106 LYS A O 1
ATOM 877 N N . GLU A 1 107 ? -8.788 12.592 11.256 1.00 96.06 107 GLU A N 1
ATOM 878 C CA . GLU A 1 107 ? -9.614 12.490 10.041 1.00 96.06 107 GLU A CA 1
ATOM 879 C C . GLU A 1 107 ? -10.538 11.261 10.076 1.00 96.06 107 GLU A C 1
ATOM 881 O O . GLU A 1 107 ? -11.736 11.369 9.838 1.00 96.06 107 GLU A O 1
ATOM 886 N N . LEU A 1 108 ? -9.992 10.091 10.413 1.00 97.25 108 LEU A N 1
ATOM 887 C CA . LEU A 1 108 ? -10.747 8.841 10.479 1.00 97.25 108 LEU A CA 1
ATOM 888 C C . LEU A 1 108 ? -11.779 8.856 11.607 1.00 97.25 108 LEU A C 1
ATOM 890 O O . LEU A 1 108 ? -12.903 8.390 11.426 1.00 97.25 108 LEU A O 1
ATOM 894 N N . ILE A 1 109 ? -11.398 9.381 12.771 1.00 96.19 109 ILE A N 1
ATOM 895 C CA . ILE A 1 109 ? -12.280 9.471 13.937 1.00 96.19 109 ILE A CA 1
ATOM 896 C C . ILE A 1 109 ? -13.462 10.394 13.635 1.00 96.19 109 ILE A C 1
ATOM 898 O O . ILE A 1 109 ? -14.605 10.001 13.870 1.00 96.19 109 ILE A O 1
ATOM 902 N N . ASP A 1 110 ? -13.194 11.574 13.073 1.00 95.56 110 ASP A N 1
ATOM 903 C CA . ASP A 1 110 ? -14.216 12.556 12.705 1.00 95.56 110 ASP A CA 1
ATOM 904 C C . ASP A 1 110 ? -15.189 11.983 11.666 1.00 95.56 110 ASP A C 1
ATOM 906 O O . ASP A 1 110 ? -16.395 12.194 11.776 1.00 95.56 110 ASP A O 1
ATOM 910 N N . LYS A 1 111 ? -14.679 11.175 10.725 1.00 96.94 111 LYS A N 1
ATOM 911 C CA . LYS A 1 111 ? -15.474 10.468 9.707 1.00 96.94 111 LYS A CA 1
ATOM 912 C C . LYS A 1 111 ? -16.242 9.247 10.229 1.00 96.94 111 LYS A C 1
ATOM 914 O O . LYS A 1 111 ? -16.861 8.511 9.460 1.00 96.94 111 LYS A O 1
ATOM 919 N N . GLY A 1 112 ? -16.168 8.966 11.531 1.00 96.44 112 GLY A N 1
ATOM 920 C CA . GLY A 1 112 ? -16.913 7.892 12.188 1.00 96.44 112 GLY A CA 1
ATOM 921 C C . GLY A 1 112 ? -16.275 6.501 12.111 1.00 96.44 112 GLY A C 1
ATOM 922 O O . GLY A 1 112 ? -16.961 5.510 12.382 1.00 96.44 112 GLY A O 1
ATOM 923 N N . TYR A 1 113 ? -14.996 6.381 11.746 1.00 97.94 113 TYR A N 1
ATOM 924 C CA . TYR A 1 113 ? -14.289 5.098 11.779 1.00 97.94 113 TYR A CA 1
ATOM 925 C C . TYR A 1 113 ? -13.917 4.712 13.209 1.00 97.94 113 TYR A C 1
ATOM 927 O O . TYR A 1 113 ? -13.516 5.550 14.016 1.00 97.94 113 TYR A O 1
ATOM 935 N N . GLN A 1 114 ? -13.971 3.417 13.517 1.00 97.44 114 GLN A N 1
ATOM 936 C CA . GLN A 1 114 ? -13.382 2.894 14.747 1.00 97.44 114 GLN A CA 1
ATOM 937 C C . GLN A 1 114 ? -11.881 2.675 14.542 1.00 97.44 114 GLN A C 1
ATOM 939 O O . GLN A 1 114 ? -11.477 1.997 13.594 1.00 97.44 114 GLN A O 1
ATOM 944 N N . VAL A 1 115 ? -11.060 3.178 15.462 1.00 97.56 115 VAL A N 1
ATOM 945 C CA . VAL A 1 115 ? -9.598 3.071 15.424 1.00 97.56 115 VAL A CA 1
ATOM 946 C C . VAL A 1 115 ? -9.105 2.361 16.681 1.00 97.56 115 VAL A C 1
ATOM 948 O O . VAL A 1 115 ? -9.191 2.885 17.786 1.00 97.56 115 VAL A O 1
ATOM 951 N N . ASN A 1 116 ? -8.538 1.168 16.506 1.00 96.88 116 ASN A N 1
ATOM 952 C CA . ASN A 1 116 ? -7.963 0.372 17.593 1.00 96.88 116 ASN A CA 1
ATOM 953 C C . ASN A 1 116 ? -6.456 0.174 17.378 1.00 96.88 116 ASN A C 1
ATOM 955 O O . ASN A 1 116 ? -5.962 0.316 16.262 1.00 96.88 116 ASN A O 1
ATOM 959 N N . SER A 1 117 ? -5.726 -0.257 18.412 1.00 96.69 117 SER A N 1
ATOM 960 C CA . SER A 1 117 ? -4.307 -0.629 18.272 1.00 96.69 117 SER A CA 1
ATOM 961 C C . SER A 1 117 ? -4.098 -1.728 17.219 1.00 96.69 117 SER A C 1
ATOM 963 O O . SER A 1 117 ? -4.798 -2.750 17.217 1.00 96.69 117 SER A O 1
ATOM 965 N N . GLY A 1 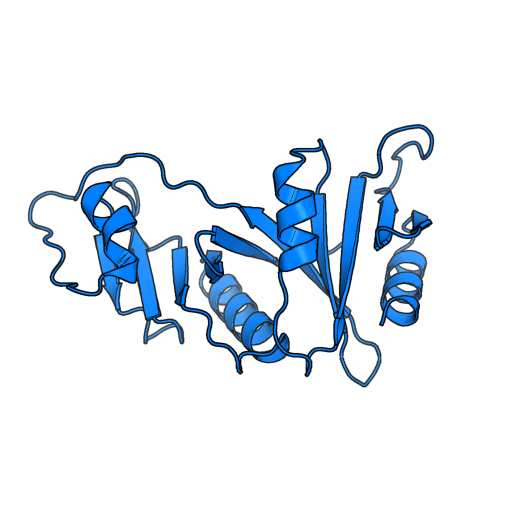118 ? -3.115 -1.511 16.341 1.00 96.94 118 GLY A N 1
ATOM 966 C CA . GLY A 1 118 ? -2.668 -2.441 15.302 1.00 96.94 118 GLY A CA 1
ATOM 967 C C . GLY A 1 118 ? -1.513 -3.353 15.728 1.00 96.94 118 GLY A C 1
ATOM 968 O O . GLY A 1 118 ? -1.065 -4.164 14.919 1.00 96.94 118 GLY A O 1
ATOM 969 N N . LEU A 1 119 ? -1.049 -3.272 16.984 1.00 96.00 119 LEU A N 1
ATOM 970 C CA . LEU A 1 119 ? 0.204 -3.890 17.450 1.00 96.00 119 LEU A CA 1
ATOM 971 C C . LEU A 1 119 ? 0.308 -5.393 17.146 1.00 96.00 119 LEU A C 1
ATOM 973 O O . LEU A 1 119 ? 1.364 -5.873 16.748 1.00 96.00 119 LEU A O 1
ATOM 977 N N . LYS A 1 120 ? -0.803 -6.135 17.254 1.00 95.44 120 LYS A N 1
ATOM 978 C CA . LYS A 1 120 ? -0.859 -7.577 16.933 1.00 95.44 120 LYS A CA 1
ATOM 979 C C . LYS A 1 120 ? -0.521 -7.905 15.471 1.00 95.44 120 LYS A C 1
ATOM 981 O O . LYS A 1 120 ? -0.283 -9.064 15.156 1.00 95.44 120 LYS A O 1
ATOM 986 N N . PHE A 1 121 ? -0.523 -6.905 14.597 1.00 95.81 121 PHE A N 1
ATOM 987 C CA . PHE A 1 121 ? -0.210 -7.012 13.175 1.00 95.81 121 PHE A CA 1
ATOM 988 C C . PHE A 1 121 ? 1.047 -6.215 12.793 1.00 95.81 121 PHE A C 1
ATOM 990 O O . PHE A 1 121 ? 1.290 -6.012 11.609 1.00 95.81 121 PHE A O 1
ATOM 997 N N . GLY A 1 122 ? 1.821 -5.723 13.771 1.00 94.62 122 GLY A N 1
ATOM 998 C CA . GLY A 1 122 ? 3.031 -4.934 13.511 1.00 94.62 122 GLY A CA 1
ATOM 999 C C . GLY A 1 122 ? 2.759 -3.566 12.879 1.00 94.62 122 GLY A C 1
ATOM 1000 O O . GLY A 1 122 ? 3.592 -3.065 12.136 1.00 94.62 122 GLY A O 1
ATOM 1001 N N . THR A 1 123 ? 1.588 -2.981 13.140 1.00 96.75 123 THR A N 1
ATOM 1002 C CA . THR A 1 123 ? 1.180 -1.662 12.626 1.00 96.75 123 THR A CA 1
ATOM 1003 C C . THR A 1 123 ? 0.684 -0.776 13.763 1.00 96.75 123 THR A C 1
ATOM 1005 O O . THR A 1 123 ? 0.424 -1.252 14.871 1.00 96.75 123 THR A O 1
ATOM 1008 N N . HIS A 1 124 ? 0.544 0.521 13.500 1.00 97.50 124 HIS A N 1
ATOM 1009 C CA . HIS A 1 124 ? 0.116 1.487 14.508 1.00 97.50 124 HIS A CA 1
ATOM 1010 C C . HIS A 1 124 ? -1.354 1.265 14.876 1.00 97.50 124 HIS A C 1
ATOM 1012 O O . HIS A 1 124 ? -1.696 1.077 16.049 1.00 97.50 124 HIS A O 1
ATOM 1018 N N . TYR A 1 125 ? -2.219 1.186 13.862 1.00 98.19 125 TYR A N 1
ATOM 1019 C CA . TYR A 1 125 ? -3.658 1.066 14.062 1.00 98.19 125 TYR A CA 1
ATOM 1020 C C . TYR A 1 125 ? -4.297 0.035 13.147 1.00 98.19 125 TYR A C 1
ATOM 1022 O O . TYR A 1 125 ? -3.799 -0.297 12.078 1.00 98.19 125 TYR A O 1
ATOM 1030 N N . ARG A 1 126 ? -5.458 -0.447 13.572 1.00 97.75 126 ARG A N 1
ATOM 1031 C CA . ARG A 1 126 ? -6.403 -1.193 12.749 1.00 97.75 126 ARG A CA 1
ATOM 1032 C C . ARG A 1 126 ? -7.723 -0.434 12.744 1.00 97.75 126 ARG A C 1
ATOM 1034 O O . ARG A 1 126 ? -8.188 -0.000 13.802 1.00 97.75 126 ARG A O 1
ATOM 1041 N N . VAL A 1 127 ? -8.292 -0.265 11.562 1.00 98.06 127 VAL A N 1
ATOM 1042 C CA . VAL A 1 127 ? -9.407 0.657 11.323 1.00 98.06 127 VAL A CA 1
ATOM 1043 C C . VAL A 1 127 ? -10.610 -0.118 10.811 1.00 98.06 127 VAL A C 1
ATOM 1045 O O . VAL A 1 127 ? -10.446 -1.077 10.059 1.00 98.06 127 VAL A O 1
ATOM 1048 N N . TYR A 1 128 ? -11.806 0.283 11.236 1.00 97.88 128 TYR A N 1
ATOM 1049 C CA . TYR A 1 128 ? -13.076 -0.344 10.874 1.00 97.88 128 TYR A CA 1
ATOM 1050 C C . TYR A 1 128 ? -14.061 0.728 10.414 1.00 97.88 128 TYR A C 1
ATOM 1052 O O . TYR A 1 128 ? -14.188 1.770 11.059 1.00 97.88 128 TYR A O 1
ATOM 1060 N N . ASN A 1 129 ? -14.797 0.442 9.341 1.00 97.44 129 ASN A N 1
ATOM 1061 C CA . ASN A 1 129 ? -16.016 1.182 9.020 1.00 97.44 129 ASN A CA 1
ATOM 1062 C C . ASN A 1 129 ? -17.222 0.570 9.763 1.00 97.44 129 ASN A C 1
ATOM 1064 O O . ASN A 1 129 ? -17.090 -0.425 10.483 1.00 97.44 129 ASN A O 1
ATOM 1068 N N . TYR A 1 130 ? -18.410 1.145 9.567 1.00 96.44 130 TYR A N 1
ATOM 1069 C CA . TYR A 1 130 ? -19.631 0.686 10.232 1.00 96.44 130 TYR A CA 1
ATOM 1070 C C . TYR A 1 130 ? -19.987 -0.776 9.924 1.00 96.44 130 TYR A C 1
ATOM 1072 O O . TYR A 1 130 ? -20.493 -1.485 10.789 1.00 96.44 130 TYR A O 1
ATOM 1080 N N . GLU A 1 131 ? -19.734 -1.238 8.704 1.00 95.00 131 GLU A N 1
ATOM 1081 C CA . GLU A 1 131 ? -20.141 -2.572 8.242 1.00 95.00 131 GLU A CA 1
ATOM 1082 C C . GLU A 1 131 ? -19.143 -3.662 8.656 1.00 95.00 131 GLU A C 1
ATOM 1084 O O . GLU A 1 131 ? -19.480 -4.840 8.727 1.00 95.00 131 GLU A O 1
ATOM 1089 N N . SER A 1 132 ? -17.914 -3.277 8.999 1.00 95.19 132 SER A N 1
ATOM 1090 C CA . SER A 1 132 ? -16.819 -4.205 9.276 1.00 95.19 132 SER A CA 1
ATOM 1091 C C . SER A 1 132 ? -16.977 -4.941 10.610 1.00 95.19 132 SER A C 1
ATOM 1093 O O . SER A 1 132 ? -16.995 -4.332 11.683 1.00 95.19 132 SER A O 1
ATOM 1095 N N . GLU A 1 133 ? -17.005 -6.272 10.576 1.00 93.19 133 GLU A N 1
ATOM 1096 C CA . GLU A 1 133 ? -16.818 -7.128 11.764 1.00 93.19 133 GLU A CA 1
ATOM 1097 C C . GLU A 1 133 ? -15.331 -7.316 12.108 1.00 93.19 133 GLU A C 1
ATOM 1099 O O . GLU A 1 133 ? -14.931 -7.366 13.274 1.00 93.19 133 GLU A O 1
ATOM 1104 N N . HIS A 1 134 ? -14.482 -7.352 11.083 1.00 95.25 134 HIS A N 1
ATOM 1105 C CA . HIS A 1 134 ? -13.029 -7.402 11.196 1.00 95.25 134 HIS A CA 1
ATOM 1106 C C . HIS A 1 134 ? -12.423 -6.166 10.542 1.00 95.25 134 HIS A C 1
ATOM 1108 O O . HIS A 1 134 ? -12.930 -5.730 9.521 1.00 95.25 134 HIS A O 1
ATOM 1114 N N . ALA A 1 135 ? -11.321 -5.635 11.083 1.00 97.00 135 ALA A N 1
ATOM 1115 C CA . ALA A 1 135 ? -10.654 -4.469 10.499 1.00 97.00 135 ALA A CA 1
ATOM 1116 C C . ALA A 1 135 ? -10.169 -4.811 9.087 1.00 97.00 135 ALA A C 1
ATOM 1118 O O . ALA A 1 135 ? -9.323 -5.710 8.991 1.00 97.00 135 ALA A O 1
ATOM 1119 N N . PRO A 1 136 ? -10.645 -4.142 8.025 1.00 97.38 136 PRO A N 1
ATOM 1120 C CA . PRO A 1 136 ? -10.124 -4.381 6.687 1.00 97.38 136 PRO A CA 1
ATOM 1121 C C . PRO A 1 136 ? -8.830 -3.599 6.424 1.00 97.38 136 PRO A C 1
ATOM 1123 O O . PRO A 1 136 ? -8.079 -3.982 5.530 1.00 97.38 136 PRO A O 1
ATOM 1126 N N . TRP A 1 137 ? -8.516 -2.574 7.230 1.00 98.31 137 TRP A N 1
ATOM 1127 C CA . TRP A 1 137 ? -7.308 -1.758 7.073 1.00 98.31 137 TRP A CA 1
ATOM 1128 C C . TRP A 1 137 ? -6.384 -1.823 8.287 1.00 98.31 137 TRP A C 1
ATOM 1130 O O . TRP A 1 137 ? -6.828 -1.758 9.439 1.00 98.31 137 TRP A O 1
ATOM 1140 N N . LEU A 1 138 ? -5.085 -1.902 8.006 1.00 98.31 138 LEU A N 1
ATOM 1141 C CA . LEU A 1 138 ? -4.007 -1.696 8.966 1.00 98.31 138 LEU A CA 1
ATOM 1142 C C . LEU A 1 138 ? -3.253 -0.426 8.581 1.00 98.31 138 LEU A C 1
ATOM 1144 O O . LEU A 1 138 ? -2.694 -0.340 7.489 1.00 98.31 138 LEU A O 1
ATOM 1148 N N . ILE A 1 139 ? -3.251 0.551 9.479 1.00 98.12 139 ILE A N 1
ATOM 1149 C CA . ILE A 1 139 ? -2.593 1.836 9.277 1.00 98.12 139 ILE A CA 1
ATOM 1150 C C . ILE A 1 139 ? -1.175 1.764 9.816 1.00 98.12 139 ILE A C 1
ATOM 1152 O O . ILE A 1 139 ? -0.958 1.486 11.002 1.00 98.12 139 ILE A O 1
ATOM 1156 N N . HIS A 1 140 ? -0.218 2.101 8.962 1.00 97.44 140 HIS A N 1
ATOM 1157 C CA . HIS A 1 140 ? 1.155 2.336 9.368 1.00 97.44 140 HIS A CA 1
ATOM 1158 C C . HIS A 1 140 ? 1.564 3.776 9.091 1.00 97.44 140 HIS A C 1
ATOM 1160 O O . HIS A 1 140 ? 1.518 4.258 7.960 1.00 97.44 140 HIS A O 1
ATOM 1166 N N . ILE A 1 141 ? 1.975 4.462 10.150 1.00 96.06 141 ILE A N 1
ATOM 1167 C CA . ILE A 1 141 ? 2.487 5.818 10.055 1.00 96.06 141 ILE A CA 1
ATOM 1168 C C . ILE A 1 141 ? 3.928 5.739 9.554 1.00 96.06 141 ILE A C 1
ATOM 1170 O O . ILE A 1 141 ? 4.772 5.110 10.193 1.00 96.06 141 ILE A O 1
ATOM 1174 N N . THR A 1 142 ? 4.213 6.348 8.402 1.00 94.62 142 THR A N 1
ATOM 1175 C CA . THR A 1 142 ? 5.578 6.320 7.866 1.00 94.62 142 THR A CA 1
ATOM 1176 C C . THR A 1 142 ? 6.517 7.267 8.612 1.00 94.62 142 THR A C 1
ATOM 1178 O O . THR A 1 142 ? 6.113 8.259 9.218 1.00 94.62 142 THR A O 1
ATOM 1181 N N . GLU A 1 143 ? 7.806 6.942 8.545 1.00 92.12 143 GLU A N 1
ATOM 1182 C CA . GLU A 1 143 ? 8.905 7.651 9.200 1.00 92.12 143 GLU A CA 1
ATOM 1183 C C . GLU A 1 143 ? 10.053 7.762 8.195 1.00 92.12 143 GLU A C 1
ATOM 1185 O O . GLU A 1 143 ? 10.140 6.966 7.259 1.00 92.12 143 GLU A O 1
ATOM 1190 N N . LYS A 1 144 ? 10.940 8.749 8.368 1.00 89.81 144 LYS A N 1
ATOM 1191 C CA . LYS A 1 144 ? 11.987 9.075 7.378 1.00 89.81 144 LYS A CA 1
ATOM 1192 C C . LYS A 1 144 ? 12.998 7.948 7.133 1.00 89.81 144 LYS A C 1
ATOM 1194 O O . LYS A 1 144 ? 13.635 7.926 6.086 1.00 89.81 144 LYS A O 1
ATOM 1199 N N . ASN A 1 145 ? 13.178 7.069 8.110 1.00 93.12 145 ASN A N 1
ATOM 1200 C CA . ASN A 1 145 ? 14.108 5.941 8.097 1.00 93.12 145 ASN A CA 1
ATOM 1201 C C . ASN A 1 145 ? 13.469 4.627 7.619 1.00 93.12 145 ASN A C 1
ATOM 1203 O O . ASN A 1 145 ? 14.188 3.638 7.503 1.00 93.12 145 ASN A O 1
ATOM 1207 N N . HIS A 1 146 ? 12.158 4.591 7.355 1.00 96.25 146 HIS A N 1
ATOM 1208 C CA . HIS A 1 146 ? 11.528 3.396 6.802 1.00 96.25 146 HIS A CA 1
ATOM 1209 C C . HIS A 1 146 ? 12.028 3.141 5.379 1.00 96.25 146 HIS A C 1
ATOM 1211 O O . HIS A 1 146 ? 12.064 4.046 4.538 1.00 96.25 146 HIS A O 1
ATOM 1217 N N . ASN A 1 147 ? 12.366 1.886 5.101 1.00 97.62 147 ASN A N 1
ATOM 1218 C CA . ASN A 1 147 ? 12.789 1.431 3.781 1.00 97.62 147 ASN A CA 1
ATOM 1219 C C . ASN A 1 147 ? 11.719 0.551 3.116 1.00 97.62 147 ASN A C 1
ATOM 1221 O O . ASN A 1 147 ? 10.682 0.210 3.694 1.00 97.62 147 ASN A O 1
ATOM 1225 N N . TRP A 1 148 ? 11.962 0.184 1.862 1.00 97.88 148 TRP A N 1
ATOM 1226 C CA . TRP A 1 148 ? 11.050 -0.659 1.090 1.00 97.88 148 TRP A CA 1
ATOM 1227 C C . TRP A 1 148 ? 10.933 -2.098 1.625 1.00 97.88 148 TRP A C 1
ATOM 1229 O O . TRP A 1 148 ? 9.890 -2.727 1.445 1.00 97.88 148 TRP A O 1
ATOM 1239 N N . LEU A 1 149 ? 11.941 -2.618 2.332 1.00 97.62 149 LEU A N 1
ATOM 1240 C CA . LEU A 1 149 ? 11.861 -3.907 3.025 1.00 97.62 149 LEU A CA 1
ATOM 1241 C C . LEU A 1 149 ? 10.848 -3.865 4.173 1.00 97.62 149 LEU A C 1
ATOM 1243 O O . LEU A 1 149 ? 10.076 -4.812 4.338 1.00 97.62 149 LEU A O 1
ATOM 1247 N N . ASP A 1 150 ? 10.809 -2.775 4.937 1.00 97.19 150 ASP A N 1
ATOM 1248 C CA . ASP A 1 150 ? 9.808 -2.576 5.988 1.00 97.19 150 ASP A CA 1
ATOM 1249 C C . ASP A 1 150 ? 8.398 -2.579 5.384 1.00 97.19 150 ASP A C 1
ATOM 1251 O O . ASP A 1 150 ? 7.507 -3.279 5.873 1.00 97.19 150 ASP A O 1
ATOM 1255 N N . VAL A 1 151 ? 8.214 -1.894 4.251 1.00 97.06 151 VAL A N 1
ATOM 1256 C CA . VAL A 1 151 ? 6.954 -1.899 3.489 1.00 97.06 151 VAL A CA 1
ATOM 1257 C C . VAL A 1 151 ? 6.564 -3.306 3.035 1.00 97.06 151 VAL A C 1
ATOM 1259 O O . VAL A 1 151 ? 5.436 -3.741 3.281 1.00 97.06 151 VAL A O 1
ATOM 1262 N N . ALA A 1 152 ? 7.490 -4.052 2.431 1.00 97.12 152 ALA A N 1
ATOM 1263 C CA . ALA A 1 152 ? 7.234 -5.417 1.977 1.00 97.12 152 ALA A CA 1
ATOM 1264 C C . ALA A 1 152 ? 6.822 -6.349 3.133 1.00 97.12 152 ALA A C 1
ATOM 1266 O O . ALA A 1 152 ? 5.878 -7.133 2.994 1.00 97.12 152 ALA A O 1
ATOM 1267 N N . ARG A 1 153 ? 7.480 -6.236 4.297 1.00 96.75 153 ARG A N 1
ATOM 1268 C CA . ARG A 1 153 ? 7.136 -6.998 5.512 1.00 96.75 153 ARG A CA 1
ATOM 1269 C C . ARG A 1 153 ? 5.712 -6.709 5.971 1.00 96.75 153 ARG A C 1
ATOM 1271 O O . ARG A 1 153 ? 4.956 -7.645 6.230 1.00 96.75 153 ARG A O 1
ATOM 1278 N N . MET A 1 154 ? 5.328 -5.435 6.030 1.00 96.06 154 MET A N 1
ATOM 1279 C CA . MET A 1 154 ? 3.978 -5.040 6.436 1.00 96.06 154 MET A CA 1
ATOM 1280 C C . MET A 1 154 ? 2.922 -5.590 5.482 1.00 96.06 154 MET A C 1
ATOM 1282 O O . MET A 1 154 ? 1.947 -6.191 5.933 1.00 96.06 154 MET A O 1
ATOM 1286 N N . ILE A 1 155 ? 3.123 -5.453 4.167 1.00 96.38 155 ILE A N 1
ATOM 1287 C CA . ILE A 1 155 ? 2.164 -5.955 3.170 1.00 96.38 155 ILE A CA 1
ATOM 1288 C C . ILE A 1 155 ? 2.037 -7.474 3.260 1.00 96.38 155 ILE A C 1
ATOM 1290 O O . ILE A 1 155 ? 0.927 -8.001 3.192 1.00 96.38 155 ILE A O 1
ATOM 1294 N N . ARG A 1 156 ? 3.148 -8.187 3.484 1.00 95.94 156 ARG A N 1
ATOM 1295 C CA . ARG A 1 156 ? 3.136 -9.639 3.692 1.00 95.94 156 ARG A CA 1
ATOM 1296 C C . ARG A 1 156 ? 2.290 -10.037 4.903 1.00 95.94 156 ARG A C 1
ATOM 1298 O O . ARG A 1 156 ? 1.509 -10.983 4.796 1.00 95.94 156 ARG A O 1
ATOM 1305 N N . VAL A 1 157 ? 2.419 -9.320 6.023 1.00 96.06 157 VAL A N 1
ATOM 1306 C CA . VAL A 1 157 ? 1.592 -9.543 7.221 1.00 96.06 157 VAL A CA 1
ATOM 1307 C C . VAL A 1 157 ? 0.124 -9.252 6.921 1.00 96.06 157 VAL A C 1
ATOM 1309 O O . VAL A 1 157 ? -0.713 -10.119 7.162 1.00 96.06 157 VAL A O 1
ATOM 1312 N N . GLY A 1 158 ? -0.187 -8.085 6.347 1.00 95.94 158 GLY A N 1
ATOM 1313 C CA . GLY A 1 158 ? -1.554 -7.690 5.990 1.00 95.94 158 GLY A CA 1
ATOM 1314 C C . GLY A 1 158 ? -2.236 -8.710 5.078 1.00 95.94 158 GLY A C 1
ATOM 1315 O O . GLY A 1 158 ? -3.331 -9.182 5.385 1.00 95.94 158 GLY A O 1
ATOM 1316 N N . HIS A 1 159 ? -1.542 -9.146 4.025 1.00 94.88 159 HIS A N 1
ATOM 1317 C CA . HIS A 1 159 ? -2.017 -10.186 3.116 1.00 94.88 159 HIS A CA 1
ATOM 1318 C C . HIS A 1 159 ? -2.324 -11.501 3.850 1.00 94.88 159 HIS A C 1
ATOM 1320 O O . HIS A 1 159 ? -3.359 -12.117 3.606 1.00 94.88 159 HIS A O 1
ATOM 1326 N N . GLY A 1 160 ? -1.467 -11.924 4.785 1.00 95.50 160 GLY A N 1
ATOM 1327 C CA . GLY A 1 160 ? -1.670 -13.147 5.571 1.00 95.50 160 GLY A CA 1
ATOM 1328 C C . GLY A 1 160 ? -2.904 -13.126 6.481 1.00 95.50 160 GLY A C 1
ATOM 1329 O O . GLY A 1 160 ? -3.425 -14.185 6.818 1.00 95.50 160 GLY A O 1
ATOM 1330 N N . VAL A 1 161 ? -3.396 -11.940 6.853 1.00 96.00 161 VAL A N 1
ATOM 1331 C CA . VAL A 1 161 ? -4.587 -11.768 7.708 1.00 96.00 161 VAL A CA 1
ATOM 1332 C C . VAL A 1 161 ? -5.784 -11.158 6.972 1.00 96.00 161 VAL A C 1
ATOM 1334 O O . VAL A 1 161 ? -6.731 -10.701 7.621 1.00 96.00 161 VAL A O 1
ATOM 1337 N N . ASN A 1 162 ? -5.741 -11.146 5.634 1.00 96.06 162 ASN A N 1
ATOM 1338 C CA . ASN A 1 162 ? -6.743 -10.547 4.751 1.00 96.06 162 ASN A CA 1
ATOM 1339 C C . ASN A 1 162 ? -7.067 -9.084 5.119 1.00 96.06 162 ASN A C 1
ATOM 1341 O O . ASN A 1 162 ? -8.217 -8.722 5.379 1.00 96.06 162 ASN A O 1
ATOM 1345 N N . LYS A 1 163 ? -6.024 -8.253 5.220 1.00 96.56 163 LYS A N 1
ATOM 1346 C CA . LYS A 1 163 ? -6.114 -6.814 5.503 1.00 96.56 163 LYS A CA 1
ATOM 1347 C C . LYS A 1 163 ? -5.253 -6.022 4.539 1.00 96.56 163 LYS A C 1
ATOM 1349 O O . LYS A 1 163 ? -4.155 -6.440 4.174 1.00 96.56 163 LYS A O 1
ATOM 1354 N N . ILE A 1 164 ? -5.736 -4.846 4.178 1.00 97.38 164 ILE A N 1
ATOM 1355 C CA . ILE A 1 164 ? -5.021 -3.899 3.334 1.00 97.38 164 ILE A CA 1
ATOM 1356 C C . ILE A 1 164 ? -4.112 -3.052 4.228 1.00 97.38 164 ILE A C 1
ATOM 1358 O O . ILE A 1 164 ? -4.574 -2.465 5.209 1.00 97.38 164 ILE A O 1
ATOM 1362 N N . ILE A 1 165 ? -2.824 -2.981 3.891 1.00 98.06 165 ILE A N 1
ATOM 1363 C CA . ILE A 1 165 ? -1.911 -2.011 4.502 1.00 98.06 165 ILE A CA 1
ATOM 1364 C C . ILE A 1 165 ? -2.168 -0.644 3.881 1.00 98.06 165 ILE A C 1
ATOM 1366 O O . ILE A 1 165 ? -2.191 -0.520 2.655 1.00 98.06 165 ILE A O 1
ATOM 1370 N N . VAL A 1 166 ? -2.322 0.367 4.730 1.00 98.44 166 VAL A N 1
ATOM 1371 C CA . VAL A 1 166 ? -2.402 1.772 4.334 1.00 98.44 166 VAL A CA 1
ATOM 1372 C C . VAL A 1 166 ? -1.293 2.537 5.048 1.00 98.44 166 VAL A C 1
ATOM 1374 O O . VAL A 1 166 ? -1.195 2.519 6.275 1.00 98.44 166 VAL A O 1
ATOM 1377 N N . LEU A 1 167 ? -0.440 3.189 4.268 1.00 98.12 167 LEU A N 1
ATOM 1378 C CA . LEU A 1 167 ? 0.681 3.996 4.730 1.00 98.12 167 LEU A CA 1
ATOM 1379 C C . LEU A 1 167 ? 0.285 5.473 4.729 1.00 98.12 167 LEU A C 1
ATOM 1381 O O . LEU A 1 167 ? -0.318 5.934 3.764 1.00 98.12 167 LEU A O 1
ATOM 1385 N N . THR A 1 168 ? 0.660 6.229 5.759 1.00 96.94 168 THR A N 1
ATOM 1386 C CA . THR A 1 168 ? 0.578 7.701 5.708 1.00 96.94 168 THR A CA 1
ATOM 1387 C C . THR A 1 168 ? 1.844 8.251 5.060 1.00 96.94 168 THR A C 1
ATOM 1389 O O . THR A 1 168 ? 2.924 7.903 5.525 1.00 96.94 168 THR A O 1
ATOM 1392 N N . TYR A 1 169 ? 1.782 9.133 4.069 1.00 95.94 169 TYR A N 1
ATOM 1393 C CA . TYR A 1 169 ? 2.966 9.799 3.508 1.00 95.94 169 TYR A CA 1
ATOM 1394 C C . TYR A 1 169 ? 2.650 11.261 3.188 1.00 95.94 169 TYR A C 1
ATOM 1396 O O . TYR A 1 169 ? 1.907 11.545 2.253 1.00 95.94 169 TYR A O 1
ATOM 1404 N N . GLY A 1 170 ? 3.194 12.193 3.977 1.00 92.94 170 GLY A N 1
ATOM 1405 C CA . GLY A 1 170 ? 2.692 13.571 3.978 1.00 92.94 170 GLY A CA 1
ATOM 1406 C C . GLY A 1 170 ? 1.213 13.584 4.369 1.00 92.94 170 GLY A C 1
ATOM 1407 O O . GLY A 1 170 ? 0.851 12.958 5.365 1.00 92.94 170 GLY A O 1
ATOM 1408 N N . ASP A 1 171 ? 0.383 14.218 3.543 1.00 93.38 171 ASP A N 1
ATOM 1409 C CA . ASP A 1 171 ? -1.077 14.274 3.711 1.00 93.38 171 ASP A CA 1
ATOM 1410 C C . ASP A 1 171 ? -1.816 13.122 2.996 1.00 93.38 171 ASP A C 1
ATOM 1412 O O . ASP A 1 171 ? -3.044 13.066 2.995 1.00 93.38 171 ASP A O 1
ATOM 1416 N N . TYR A 1 172 ? -1.083 12.185 2.383 1.00 97.19 172 TYR A N 1
ATOM 1417 C CA . TYR A 1 172 ? -1.663 11.092 1.604 1.00 97.19 172 TYR A CA 1
ATOM 1418 C C . TYR A 1 172 ? -1.795 9.802 2.409 1.00 97.19 172 TYR A C 1
ATOM 1420 O O . TYR A 1 172 ? -0.900 9.411 3.165 1.00 97.19 172 TYR A O 1
ATOM 1428 N N . TRP A 1 173 ? -2.877 9.074 2.141 1.00 98.38 173 TRP A N 1
ATOM 1429 C CA . TRP A 1 173 ? -3.056 7.679 2.526 1.00 98.38 173 TRP A CA 1
ATOM 1430 C C . TRP A 1 173 ? -2.810 6.801 1.302 1.00 98.38 173 TRP A C 1
ATOM 1432 O O . TRP A 1 173 ? -3.509 6.928 0.301 1.00 98.38 173 TRP A O 1
ATOM 1442 N N . ILE A 1 174 ? -1.828 5.906 1.364 1.00 98.38 174 ILE A N 1
ATOM 1443 C CA . ILE A 1 174 ? -1.427 5.072 0.226 1.00 98.38 174 ILE A CA 1
ATOM 1444 C C . ILE A 1 174 ? -1.648 3.613 0.590 1.00 98.38 174 ILE A C 1
ATOM 1446 O O . ILE A 1 174 ? -1.024 3.104 1.522 1.00 98.38 174 ILE A O 1
ATOM 1450 N N . SER A 1 175 ? -2.516 2.921 -0.145 1.00 98.12 175 SER A N 1
ATOM 1451 C CA . SER A 1 175 ? -2.644 1.470 -0.013 1.00 98.12 175 SER A CA 1
ATOM 1452 C C . SER A 1 175 ? -1.714 0.753 -0.975 1.00 98.12 175 SER A C 1
ATOM 1454 O O . SER A 1 175 ? -1.525 1.199 -2.104 1.00 98.12 175 SER A O 1
ATOM 1456 N N . LEU A 1 176 ? -1.147 -0.366 -0.525 1.00 96.69 176 LEU A N 1
ATOM 1457 C CA . LEU A 1 176 ? -0.310 -1.233 -1.348 1.00 96.69 176 LEU A CA 1
ATOM 1458 C C . LEU A 1 176 ? -0.858 -2.657 -1.312 1.00 96.69 176 LEU A C 1
ATOM 1460 O O . LEU A 1 176 ? -0.891 -3.300 -0.259 1.00 96.69 176 LEU A O 1
ATOM 1464 N N . LYS A 1 177 ? -1.290 -3.156 -2.470 1.00 94.94 177 LYS A N 1
ATOM 1465 C CA . LYS A 1 177 ? -1.850 -4.505 -2.624 1.00 94.94 177 LYS A CA 1
ATOM 1466 C C . LYS A 1 177 ? -0.890 -5.371 -3.416 1.00 94.94 177 LYS A C 1
ATOM 1468 O O . LYS A 1 177 ? -0.509 -5.009 -4.525 1.00 94.94 177 LYS A O 1
ATOM 1473 N N . TRP A 1 178 ? -0.508 -6.518 -2.857 1.00 94.94 178 TRP A N 1
ATOM 1474 C CA . TRP A 1 178 ? 0.310 -7.493 -3.576 1.00 94.94 178 TRP A CA 1
ATOM 1475 C C . TRP A 1 178 ? -0.376 -7.899 -4.880 1.00 94.94 178 TRP A C 1
ATOM 1477 O O . TRP A 1 178 ? -1.582 -8.150 -4.905 1.00 94.94 178 TRP A O 1
ATOM 1487 N N . THR A 1 179 ? 0.400 -7.961 -5.956 1.00 93.00 179 THR A N 1
ATOM 1488 C CA . THR A 1 179 ? -0.081 -8.433 -7.248 1.00 93.00 179 THR A CA 1
ATOM 1489 C C . THR A 1 179 ? 0.928 -9.369 -7.887 1.00 93.00 179 THR A C 1
ATOM 1491 O O . THR A 1 179 ? 2.139 -9.267 -7.672 1.00 93.00 179 THR A O 1
ATOM 1494 N N . LYS A 1 180 ? 0.412 -10.289 -8.697 1.00 90.25 180 LYS A N 1
ATOM 1495 C CA . LYS A 1 180 ? 1.213 -11.096 -9.605 1.00 90.25 180 LYS A CA 1
ATOM 1496 C C . LYS A 1 180 ? 0.965 -10.561 -11.019 1.00 90.25 180 LYS A C 1
ATOM 1498 O O . LYS A 1 180 ? -0.127 -10.807 -11.531 1.00 90.25 180 LYS A O 1
ATOM 1503 N N . PRO A 1 181 ? 1.917 -9.816 -11.606 1.00 81.94 181 PRO A N 1
ATOM 1504 C CA . PRO A 1 181 ? 1.802 -9.358 -12.985 1.00 81.94 181 PRO A CA 1
ATOM 1505 C C . PRO A 1 181 ? 1.896 -10.531 -13.969 1.00 81.94 181 PRO A C 1
ATOM 1507 O O . PRO A 1 181 ? 2.554 -11.553 -13.632 1.00 81.94 181 PRO A O 1
#

pLDDT: mean 93.63, std 6.26, range [62.12, 98.44]